Protein 3QY3 (pdb70)

Organism: Pseudomonas aeruginosa (strain ATCC 15692 / DSM 22644 / CIP 104116 / JCM 14847 / LMG 12228 / 1C / PRS 101 / PAO1) (NCBI:txid208964)

Solvent-accessible surface area: 7423 Å² total

Sequence (129 aa):
QLLHTAHIPVRWGDDSYGHVNNTTLYFQYLEEARVAWFETLGIDLEGAAEGPVVLQSLHTYLKPVVHPATVVVELYAGRLGTSSSLVLEHRRLHHTLEDPQGTYGEGHCCKKLVVWVRHAENRSTPVPDDSIRAAIA

Nearest PDB structures (foldseek):
  3qy3-assembly1_A  TM=1.008E+00  e=3.920E-24  Pseudomonas aeruginosa
  5byu-assembly1_A  TM=9.362E-01  e=1.926E-12  Legionella pneumophila subsp. pneumophila str. Philadelphia 1
  2fuj-assembly1_A  TM=8.640E-01  e=1.192E-09  Xanthomonas campestris pv. campestris
  5vpj-assembly1_B  TM=8.704E-01  e=6.610E-07  Actinomadura verrucosospora
  2w3x-assembly1_B  TM=8.850E-01  e=8.742E-06  Micromonospora echinospora

CATH classification: 3.10.129.10

Secondary structure (DSSP, 8-state):
-EEEEEEE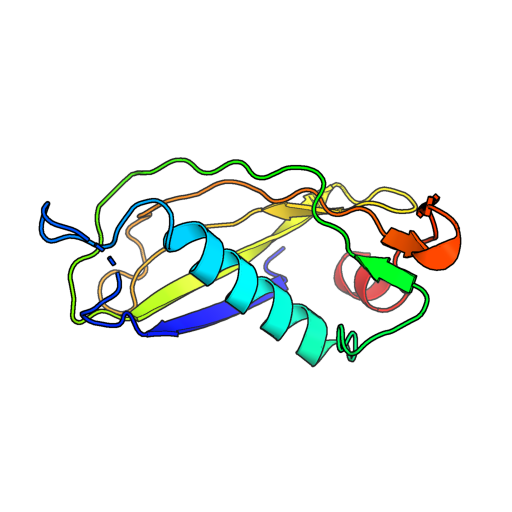EPPTT--TTSS--TTHHHHHHHHHHHHHHHHTT---SS-SEEEEEEEEEEEE-S---SS-EEEEEEEEEEE-SSEEEEEEEEEETTBTTS--EEEEEEEEEEETTTTEE-PPPHHHHHHH-

Structure (mmCIF, N/CA/C/O backbone):
data_3QY3
#
_entry.id   3QY3
#
_cell.length_a   53.816
_cell.length_b   58.907
_cell.length_c   85.509
_cell.angle_alpha   90.000
_cell.angle_beta   90.000
_cell.angle_gamma   90.000
#
_symmetry.space_group_name_H-M   'I 2 2 2'
#
loop_
_entity.id
_entity.type
_entity.pdbx_description
1 polymer Thioesterase
2 non-polymer 'CHLORIDE ION'
3 water water
#
loop_
_atom_site.group_PDB
_atom_site.id
_atom_site.type_symbol
_atom_site.label_atom_id
_atom_site.label_alt_id
_atom_site.label_comp_id
_atom_site.label_asym_id
_atom_site.label_entity_id
_atom_site.label_seq_id
_atom_site.pdbx_PDB_ins_code
_atom_site.Cartn_x
_atom_site.Cartn_y
_atom_site.Cartn_z
_atom_site.occupancy
_atom_site.B_iso_or_equiv
_atom_site.auth_seq_id
_atom_site.auth_comp_id
_atom_site.auth_asym_id
_atom_site.auth_atom_id
_atom_site.pdbx_PDB_model_num
ATOM 1 N N . GLN A 1 27 ? 25.177 5.436 18.991 1.00 36.45 5 GLN A N 1
ATOM 2 C CA . GLN A 1 27 ? 24.169 6.055 19.884 1.00 35.82 5 GLN A CA 1
ATOM 3 C C . GLN A 1 27 ? 22.743 5.769 19.424 1.00 32.73 5 GLN A C 1
ATOM 4 O O . GLN A 1 27 ? 22.375 6.161 18.326 1.00 32.37 5 GLN A O 1
ATOM 10 N N . LEU A 1 28 ? 21.925 5.168 20.288 1.00 32.00 6 LEU A N 1
ATOM 11 C CA . LEU A 1 28 ? 20.475 4.979 19.975 1.00 30.25 6 LEU A CA 1
ATOM 12 C C . LEU A 1 28 ? 19.706 6.281 20.035 1.00 29.15 6 LEU A C 1
ATOM 13 O O . LEU A 1 28 ? 19.636 6.915 21.091 1.00 30.78 6 LEU A O 1
ATOM 18 N N . LEU A 1 29 ? 19.112 6.685 18.911 1.00 26.69 7 LEU A N 1
ATOM 19 C CA . LEU A 1 29 ? 18.311 7.883 18.830 1.00 26.52 7 LEU A CA 1
ATOM 20 C C . LEU A 1 29 ? 16.818 7.660 19.135 1.00 26.29 7 LEU A C 1
ATOM 21 O O . LEU A 1 29 ? 16.127 8.500 19.728 1.00 25.22 7 LEU A O 1
ATOM 26 N N . HIS A 1 30 ? 16.272 6.536 18.671 1.00 24.43 8 HIS A N 1
ATOM 27 C CA . HIS A 1 30 ? 14.852 6.313 18.742 1.00 24.51 8 HIS A CA 1
ATOM 28 C C . HIS A 1 30 ? 14.534 4.829 18.593 1.00 24.11 8 HIS A C 1
ATOM 29 O O . HIS A 1 30 ? 15.229 4.134 17.868 1.00 23.46 8 HIS A O 1
ATOM 36 N N . THR A 1 31 ? 13.528 4.403 19.356 1.00 24.52 9 THR A N 1
ATOM 37 C CA . THR A 1 31 ? 12.947 3.075 19.231 1.00 25.05 9 THR A CA 1
ATOM 38 C C . THR A 1 31 ? 11.486 3.225 18.950 1.00 24.56 9 THR A C 1
ATOM 39 O O . THR A 1 31 ? 10.721 3.826 19.748 1.00 24.36 9 THR A O 1
ATOM 43 N N . ALA A 1 32 ? 11.048 2.684 17.801 1.00 22.32 10 ALA A N 1
ATOM 44 C CA . ALA A 1 32 ? 9.614 2.738 17.435 1.00 21.80 10 ALA A CA 1
ATOM 45 C C . ALA A 1 32 ? 9.039 1.336 17.432 1.00 22.53 10 ALA A C 1
ATOM 46 O O . ALA A 1 32 ? 9.739 0.377 17.069 1.00 22.53 10 ALA A O 1
ATOM 48 N N . HIS A 1 33 ? 7.784 1.212 17.812 1.00 23.05 11 HIS A N 1
ATOM 49 C CA . HIS A 1 33 ? 7.065 -0.066 17.772 1.00 23.04 11 HIS A CA 1
ATOM 50 C C . HIS A 1 33 ? 5.974 0.046 16.716 1.00 23.63 11 HIS A C 1
ATOM 51 O O . HIS A 1 33 ? 5.119 0.918 16.824 1.00 24.26 11 HIS A O 1
ATOM 58 N N . ILE A 1 34 ? 6.025 -0.825 15.708 1.00 21.13 12 ILE A N 1
ATOM 59 C CA . ILE A 1 34 ? 5.185 -0.666 14.521 1.00 20.19 12 ILE A CA 1
ATOM 60 C C . ILE A 1 34 ? 4.401 -1.976 14.365 1.00 20.07 12 ILE A C 1
ATOM 61 O O . ILE A 1 34 ? 4.965 -2.994 13.890 1.00 19.41 12 ILE A O 1
ATOM 66 N N . PRO A 1 35 ? 3.108 -1.959 14.719 1.00 19.26 13 PRO A N 1
ATOM 67 C CA . PRO A 1 35 ? 2.334 -3.185 14.502 1.00 20.06 13 PRO A CA 1
ATOM 68 C C . PRO A 1 35 ? 2.250 -3.534 13.034 1.00 18.93 13 PRO A C 1
ATOM 69 O O . PRO A 1 35 ? 1.951 -2.655 12.191 1.00 18.42 13 PRO A O 1
ATOM 73 N N . VAL A 1 36 ? 2.377 -4.819 12.756 1.00 17.40 14 VAL A N 1
ATOM 74 C CA . VAL A 1 36 ? 2.186 -5.378 11.420 1.00 18.00 14 VAL A CA 1
ATOM 75 C C . VAL A 1 36 ? 0.723 -5.578 11.141 1.00 18.60 14 VAL A C 1
ATOM 76 O O . VAL A 1 36 ? -0.012 -6.053 12.003 1.00 21.23 14 VAL A O 1
ATOM 80 N N . ARG A 1 37 ? 0.300 -5.224 9.942 1.00 17.35 15 ARG A N 1
ATOM 81 C CA . ARG A 1 37 ? -1.065 -5.392 9.497 1.00 17.25 15 ARG A CA 1
ATOM 82 C C . ARG A 1 37 ? -1.117 -6.597 8.612 1.00 16.86 15 ARG A C 1
ATOM 83 O O . ARG A 1 37 ? -0.136 -6.912 7.933 1.00 15.63 15 ARG A O 1
ATOM 91 N N . TRP A 1 38 ? -2.244 -7.305 8.640 1.00 15.46 16 TRP A N 1
ATOM 92 C CA . TRP A 1 38 ? -2.386 -8.552 7.880 1.00 15.78 16 TRP A CA 1
ATOM 93 C C . TRP A 1 38 ? -2.149 -8.249 6.411 1.00 17.38 16 TRP A C 1
ATOM 94 O O . TRP A 1 38 ? -1.511 -9.009 5.685 1.00 17.43 16 TRP A O 1
ATOM 105 N N . GLY A 1 39 ? -2.660 -7.104 5.958 1.00 16.46 17 GLY A N 1
ATOM 106 C CA . GLY A 1 39 ? -2.528 -6.681 4.526 1.00 15.70 17 GLY A CA 1
ATOM 107 C C . GLY A 1 39 ? -1.115 -6.284 4.155 1.00 17.46 17 GLY A C 1
ATOM 108 O O . GLY A 1 39 ? -0.886 -5.985 2.981 1.00 17.52 17 GLY A O 1
ATOM 109 N N . ASP A 1 40 ? -0.205 -6.197 5.116 1.00 15.94 18 ASP A N 1
ATOM 110 C CA . ASP A 1 40 ? 1.206 -5.976 4.817 1.00 16.53 18 ASP A CA 1
ATOM 111 C C . ASP A 1 40 ? 1.883 -7.229 4.132 1.00 16.30 18 ASP A C 1
ATOM 112 O O . ASP A 1 40 ? 2.980 -7.087 3.514 1.00 17.87 18 ASP A O 1
ATOM 125 N N . ASP A 1 42 ? 2.358 -10.505 1.570 1.00 17.87 20 ASP A N 1
ATOM 126 C CA . ASP A 1 42 ? 2.145 -10.786 0.140 1.00 17.08 20 ASP A CA 1
ATOM 127 C C . ASP A 1 42 ? 1.819 -12.2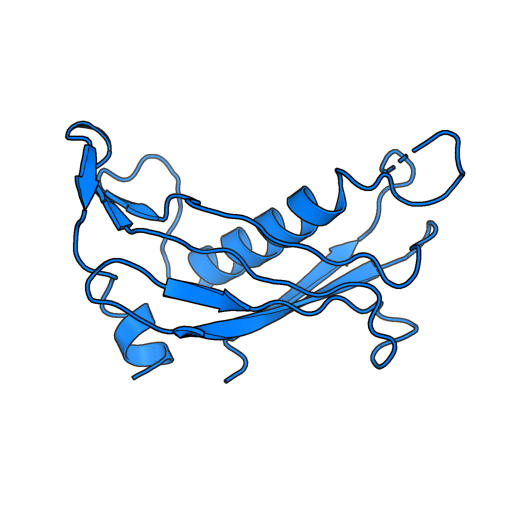55 0.000 1.00 18.54 20 ASP A C 1
ATOM 128 O O . ASP A 1 42 ? 1.639 -12.996 1.003 1.00 18.34 20 ASP A O 1
ATOM 133 N N . SER A 1 43 ? 1.793 -12.724 -1.245 1.00 19.02 21 SER A N 1
ATOM 134 C CA . SER A 1 43 ? 1.388 -14.073 -1.509 1.00 21.83 21 SER A CA 1
ATOM 135 C C . SER A 1 43 ? 2.370 -15.123 -0.923 1.00 23.34 21 SER A C 1
ATOM 136 O O . SER A 1 43 ? 2.020 -16.318 -0.898 1.00 23.47 21 SER A O 1
ATOM 139 N N . TYR A 1 44 ? 3.579 -14.730 -0.485 1.00 23.65 22 TYR A N 1
ATOM 140 C CA . TYR A 1 44 ? 4.502 -15.621 0.226 1.00 26.03 22 TYR A CA 1
ATOM 141 C C . TYR A 1 44 ? 4.051 -15.867 1.648 1.00 25.32 22 TYR A C 1
ATOM 142 O O . TYR A 1 44 ? 4.587 -16.747 2.300 1.00 26.79 22 TYR A O 1
ATOM 151 N N . GLY A 1 45 ? 3.106 -15.090 2.158 1.00 21.85 23 GLY A N 1
ATOM 152 C CA . GLY A 1 45 ? 2.666 -15.258 3.500 1.00 22.49 23 GLY A CA 1
ATOM 153 C C . GLY A 1 45 ? 3.627 -14.748 4.552 1.00 21.28 23 GLY A C 1
ATOM 154 O O . GLY A 1 45 ? 3.615 -15.212 5.720 1.00 19.54 23 GLY A O 1
ATOM 155 N N . HIS A 1 46 ? 4.445 -13.774 4.181 1.00 20.33 24 HIS A N 1
ATOM 156 C CA . HIS A 1 46 ? 5.216 -13.028 5.158 1.00 20.35 24 HIS A CA 1
ATOM 157 C C . HIS A 1 46 ? 5.060 -11.558 4.768 1.00 19.41 24 HIS A C 1
ATOM 158 O O . HIS A 1 46 ? 4.561 -11.246 3.670 1.00 19.45 24 HIS A O 1
ATOM 165 N N . VAL A 1 47 ? 5.532 -10.655 5.606 1.00 18.35 25 VAL A N 1
ATOM 166 C CA . VAL A 1 47 ? 5.426 -9.237 5.282 1.00 17.35 25 VAL A CA 1
ATOM 167 C C . VAL A 1 47 ? 6.150 -8.966 3.948 1.00 16.26 25 VAL A C 1
ATOM 168 O O . VAL A 1 47 ? 7.282 -9.453 3.724 1.00 16.91 25 VAL A O 1
ATOM 172 N N . ASN A 1 48 ? 5.513 -8.243 3.049 1.00 16.83 26 ASN A N 1
ATOM 173 C CA . ASN A 1 48 ? 6.117 -7.936 1.741 1.00 17.64 26 ASN A CA 1
ATOM 174 C C . ASN A 1 48 ? 7.391 -7.089 1.924 1.00 17.51 26 ASN A C 1
ATOM 175 O O . ASN A 1 48 ? 7.385 -6.126 2.735 1.00 17.73 26 ASN A O 1
ATOM 180 N N . ASN A 1 49 ? 8.438 -7.355 1.123 1.00 17.43 27 ASN A N 1
ATOM 181 C CA . ASN A 1 49 ? 9.721 -6.681 1.336 1.00 19.02 27 ASN A CA 1
ATOM 182 C C . ASN A 1 49 ? 9.648 -5.199 1.258 1.00 19.36 27 ASN A C 1
ATOM 183 O O . ASN A 1 49 ? 10.380 -4.502 1.988 1.00 20.97 27 ASN A O 1
ATOM 188 N N . THR A 1 50 ? 8.770 -4.656 0.427 1.00 17.82 28 THR A N 1
ATOM 189 C CA A THR A 1 50 ? 8.533 -3.189 0.332 0.60 18.57 28 THR A CA 1
ATOM 190 C CA B THR A 1 50 ? 8.681 -3.18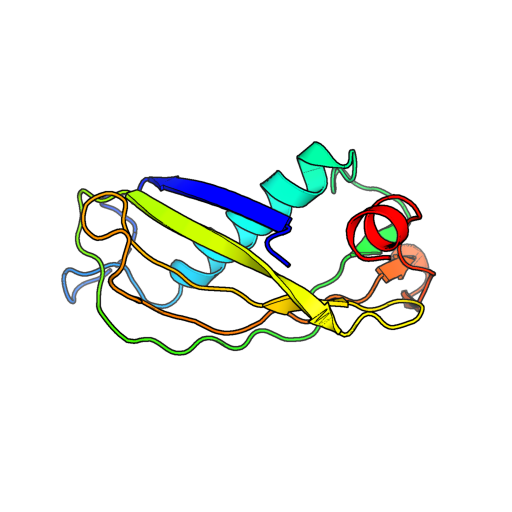7 0.380 0.40 17.59 28 THR A CA 1
ATOM 191 C C . THR A 1 50 ? 8.118 -2.546 1.660 1.00 19.19 28 THR A C 1
ATOM 192 O O . THR A 1 50 ? 8.486 -1.405 1.976 1.00 18.98 28 THR A O 1
ATOM 199 N N . LEU A 1 51 ? 7.268 -3.263 2.413 1.00 18.64 29 LEU A N 1
ATOM 200 C CA . LEU A 1 51 ? 6.674 -2.737 3.634 1.00 18.21 29 LEU A CA 1
ATOM 201 C C . LEU A 1 51 ? 7.731 -2.397 4.725 1.00 17.86 29 LEU A C 1
ATOM 202 O O . LEU A 1 51 ? 7.490 -1.532 5.543 1.00 16.23 29 LEU A O 1
ATOM 207 N N . TYR A 1 52 ? 8.892 -3.044 4.710 1.00 16.56 30 TYR A N 1
ATOM 208 C CA . TYR A 1 52 ? 9.923 -2.724 5.695 1.00 17.52 30 TYR A CA 1
ATOM 209 C C . TYR A 1 52 ? 10.360 -1.288 5.583 1.00 17.35 30 TYR A C 1
ATOM 210 O O . TYR A 1 52 ? 10.621 -0.617 6.582 1.00 18.99 30 TYR A O 1
ATOM 219 N N . PHE A 1 53 ? 10.309 -0.766 4.361 1.00 16.40 31 PHE A N 1
ATOM 220 C CA . PHE A 1 53 ? 10.627 0.656 4.162 1.00 16.63 31 PHE A CA 1
ATOM 221 C C . PHE A 1 53 ? 9.597 1.621 4.698 1.00 17.86 31 PHE A C 1
ATOM 222 O O . PHE A 1 53 ? 9.962 2.723 5.135 1.00 16.23 31 PHE A O 1
ATOM 230 N N . GLN A 1 54 ? 8.344 1.150 4.748 1.00 17.38 32 GLN A N 1
ATOM 231 C CA . GLN A 1 54 ? 7.293 1.924 5.397 1.00 17.21 32 GLN A CA 1
ATOM 232 C C . GLN A 1 54 ? 7.500 1.915 6.895 1.00 15.84 32 GLN A C 1
ATOM 233 O O . GLN A 1 54 ? 7.238 2.937 7.566 1.00 16.27 32 GLN A O 1
ATOM 239 N N . TYR A 1 55 ? 7.863 0.751 7.437 1.00 16.04 33 TYR A N 1
ATOM 240 C CA . TYR A 1 55 ? 8.186 0.677 8.861 1.00 16.13 33 TYR A CA 1
ATOM 241 C C . TYR A 1 55 ? 9.310 1.616 9.254 1.00 16.71 33 TYR A C 1
ATOM 242 O O . TYR A 1 55 ? 9.188 2.386 10.251 1.00 16.77 33 TYR A O 1
ATOM 251 N N . LEU A 1 56 ? 10.351 1.644 8.421 1.00 16.79 34 LEU A N 1
ATOM 252 C CA . LEU A 1 56 ? 11.514 2.538 8.645 1.00 17.65 34 LEU A CA 1
ATOM 253 C C . LEU A 1 56 ? 11.098 4.004 8.522 1.00 17.02 34 LEU A C 1
ATOM 254 O O . LEU A 1 56 ? 11.443 4.842 9.357 1.00 17.67 34 LEU A O 1
ATOM 259 N N . GLU A 1 57 ? 10.259 4.308 7.507 1.00 15.68 35 GLU A N 1
ATOM 260 C CA . GLU A 1 57 ? 9.688 5.638 7.397 1.00 16.55 35 GLU A CA 1
ATOM 261 C C . GLU A 1 57 ? 8.896 6.060 8.608 1.00 17.06 35 GLU A C 1
ATOM 262 O O . GLU A 1 57 ? 9.099 7.170 9.113 1.00 17.55 35 GLU A O 1
ATOM 268 N N . GLU A 1 58 ? 8.028 5.177 9.101 1.00 17.83 36 GLU A N 1
ATOM 269 C CA . GLU A 1 58 ? 7.244 5.478 10.307 1.00 19.07 36 GLU A CA 1
ATOM 270 C C . GLU A 1 58 ? 8.143 5.783 11.519 1.00 18.30 36 GLU A C 1
ATOM 271 O O . GLU A 1 58 ? 7.885 6.733 12.272 1.00 18.41 36 GLU A O 1
ATOM 277 N N . ALA A 1 59 ? 9.203 5.013 11.659 1.00 18.52 37 ALA A N 1
ATOM 278 C CA . ALA A 1 59 ? 10.119 5.193 12.790 1.00 19.58 37 ALA A CA 1
ATOM 279 C C . ALA A 1 59 ? 10.790 6.552 12.671 1.00 19.85 37 ALA A C 1
ATOM 280 O O . ALA A 1 59 ? 10.891 7.300 13.682 1.00 20.01 37 ALA A O 1
ATOM 282 N N . ARG A 1 60 ? 11.282 6.910 11.466 1.00 20.33 38 ARG A N 1
ATOM 283 C CA . ARG A 1 60 ? 11.899 8.252 11.299 1.00 21.64 38 ARG A CA 1
ATOM 284 C C . ARG A 1 60 ? 10.925 9.371 11.520 1.00 21.55 38 ARG A C 1
ATOM 285 O O . ARG A 1 60 ? 11.236 10.399 12.180 1.00 20.21 38 ARG A O 1
ATOM 293 N N . VAL A 1 61 ? 9.697 9.229 10.994 1.00 20.97 39 VAL A N 1
ATOM 294 C CA . VAL A 1 61 ? 8.669 10.246 11.239 1.00 21.01 39 VAL A CA 1
ATOM 295 C C . VAL A 1 61 ? 8.403 10.441 12.726 1.00 20.49 39 VAL A C 1
ATOM 296 O O . VAL A 1 61 ? 8.376 11.571 13.199 1.00 23.37 39 VAL A O 1
ATOM 300 N N . ALA A 1 62 ? 8.331 9.353 13.479 1.00 22.25 40 ALA A N 1
ATOM 301 C CA . ALA A 1 62 ? 8.151 9.445 14.943 1.00 24.01 40 ALA A CA 1
ATOM 302 C C . ALA A 1 62 ? 9.312 10.123 15.637 1.00 25.08 40 ALA A C 1
ATOM 303 O O . ALA A 1 62 ? 9.103 11.012 16.494 1.00 26.11 40 ALA A O 1
ATOM 305 N N . TRP A 1 63 ? 10.554 9.775 15.259 1.00 24.21 41 TRP A N 1
ATOM 306 C CA . TRP A 1 63 ? 11.759 10.472 15.755 1.00 23.27 41 TRP A CA 1
ATOM 307 C C . TRP A 1 63 ? 11.704 11.972 15.424 1.00 25.23 41 TRP A C 1
ATOM 308 O O . TRP A 1 63 ? 11.901 12.832 16.324 1.00 23.91 41 TRP A O 1
ATOM 319 N N . PHE A 1 64 ? 11.442 12.292 14.158 1.00 23.28 42 PHE A N 1
ATOM 320 C CA . PHE A 1 64 ? 11.285 13.672 13.770 1.00 24.92 42 PHE A CA 1
ATOM 321 C C . PHE A 1 64 ? 10.215 14.386 14.621 1.00 28.20 42 PHE A C 1
ATOM 322 O O . PHE A 1 64 ? 10.425 15.566 15.029 1.00 30.47 42 PHE A O 1
ATOM 330 N N . GLU A 1 65 ? 9.103 13.703 14.889 1.00 30.63 43 GLU A N 1
ATOM 331 C CA . GLU A 1 65 ? 8.023 14.316 15.687 1.00 33.84 43 GLU A CA 1
ATOM 332 C C . GLU A 1 65 ? 8.529 14.656 17.082 1.00 34.35 43 GLU A C 1
ATOM 333 O O . GLU A 1 65 ? 8.220 15.759 17.603 1.00 35.78 43 GLU A O 1
ATOM 339 N N . THR A 1 66 ? 9.352 13.780 17.683 1.00 34.36 44 THR A N 1
ATOM 340 C CA . THR A 1 66 ? 9.813 14.049 19.039 1.00 36.20 44 THR A CA 1
ATOM 341 C C . THR A 1 66 ? 10.645 15.313 19.081 1.00 37.79 44 THR A C 1
ATOM 342 O O . THR A 1 66 ? 10.736 15.956 20.134 1.00 39.10 44 THR A O 1
ATOM 346 N N . LEU A 1 67 ? 11.252 15.645 17.944 1.00 37.35 45 LEU A N 1
ATOM 347 C CA . LEU A 1 67 ? 12.070 16.830 17.752 1.00 39.21 45 LEU A CA 1
ATOM 348 C C . LEU A 1 67 ? 11.361 18.030 17.144 1.00 40.68 45 LEU A C 1
ATOM 349 O O . LEU A 1 67 ? 12.027 19.034 16.829 1.00 41.99 45 LEU A O 1
ATOM 354 N N . GLY A 1 68 ? 10.038 17.949 17.010 1.00 41.76 46 GLY A N 1
ATOM 355 C CA . GLY A 1 68 ? 9.254 19.045 16.431 1.00 43.45 46 GLY A CA 1
ATOM 356 C C . GLY A 1 68 ? 9.551 19.340 14.974 1.00 44.22 46 GLY A C 1
ATOM 357 O O . GLY A 1 68 ? 9.286 20.457 14.513 1.00 44.60 46 GLY A O 1
ATOM 358 N N . ILE A 1 69 ? 10.123 18.356 14.263 1.00 42.89 47 ILE A N 1
ATOM 359 C CA . ILE A 1 69 ? 10.230 18.348 12.795 1.00 44.40 47 ILE A CA 1
ATOM 360 C C . ILE A 1 69 ? 8.932 17.682 12.296 1.00 45.12 47 ILE A C 1
ATOM 361 O O . ILE A 1 69 ? 8.745 16.476 12.458 1.00 44.58 47 ILE A O 1
ATOM 366 N N . ASP A 1 70 ? 7.987 18.458 11.781 1.00 48.73 48 ASP A N 1
ATOM 367 C CA . ASP A 1 70 ? 6.646 17.877 11.611 1.00 50.80 48 ASP A CA 1
ATOM 368 C C . ASP A 1 70 ? 6.296 17.412 10.184 1.00 51.10 48 ASP A C 1
ATOM 369 O O . ASP A 1 70 ? 5.282 16.694 10.001 1.00 51.60 48 ASP A O 1
ATOM 374 N N . LEU A 1 71 ? 7.125 17.802 9.201 1.00 51.54 49 LEU A N 1
ATOM 375 C CA . LEU A 1 71 ? 7.039 17.297 7.816 1.00 50.79 49 LEU A CA 1
ATOM 376 C C . LEU A 1 71 ? 5.815 17.872 7.076 1.00 53.03 49 LEU A C 1
ATOM 377 O O . LEU A 1 71 ? 5.648 17.637 5.871 1.00 52.75 49 LEU A O 1
ATOM 382 N N . GLU A 1 72 ? 5.093 18.731 7.804 1.00 55.78 50 GLU A N 1
ATOM 383 C CA . GLU A 1 72 ? 3.755 19.235 7.509 1.00 57.94 50 GLU A CA 1
ATO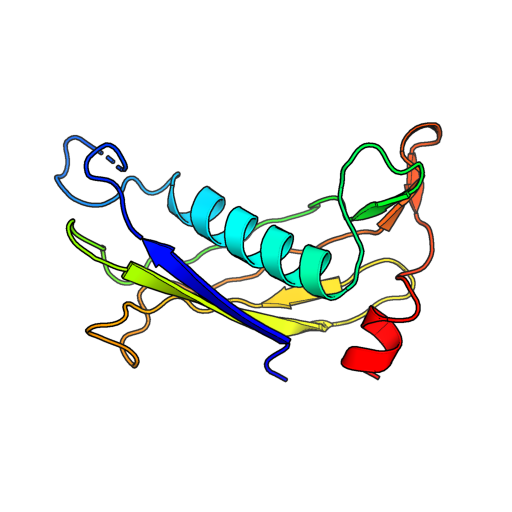M 384 C C . GLU A 1 72 ? 3.816 20.417 6.553 1.00 58.58 50 GLU A C 1
ATOM 385 O O . GLU A 1 72 ? 2.998 21.336 6.655 1.00 60.33 50 GLU A O 1
ATOM 391 N N . GLY A 1 73 ? 4.783 20.394 5.632 1.00 57.41 51 GLY A N 1
AT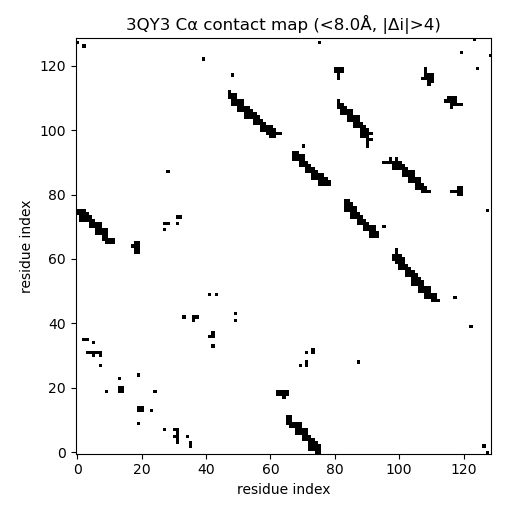OM 392 C CA . GLY A 1 73 ? 4.909 21.445 4.624 1.00 57.92 51 GLY A CA 1
ATOM 393 C C . GLY A 1 73 ? 5.883 22.542 4.997 1.00 58.23 51 GLY A C 1
ATOM 394 O O . GLY A 1 73 ? 5.738 23.686 4.545 1.00 59.41 51 GLY A O 1
ATOM 395 N N . ALA A 1 74 ? 6.880 22.201 5.812 1.00 56.52 52 ALA A N 1
ATOM 396 C CA . ALA A 1 74 ? 7.946 23.135 6.169 1.00 56.58 52 ALA A CA 1
ATOM 397 C C . ALA A 1 74 ? 8.781 23.504 4.945 1.00 55.25 52 ALA A C 1
ATOM 398 O O . ALA A 1 74 ? 8.943 22.714 4.022 1.00 54.85 52 ALA A O 1
ATOM 400 N N . ALA A 1 75 ? 9.308 24.722 4.953 1.00 54.74 53 ALA A N 1
ATOM 401 C CA . ALA A 1 75 ? 10.120 25.228 3.847 1.00 53.52 53 ALA A CA 1
ATOM 402 C C . ALA A 1 75 ? 11.429 24.476 3.718 1.00 50.61 53 ALA A C 1
ATOM 403 O O . ALA A 1 75 ? 11.998 24.417 2.641 1.00 48.69 53 ALA A O 1
ATOM 405 N N . GLU A 1 76 ? 11.916 23.950 4.843 1.00 49.03 54 GLU A N 1
ATOM 406 C CA . GLU A 1 76 ? 13.141 23.156 4.869 1.00 47.23 54 GLU A CA 1
ATOM 407 C C . GLU A 1 76 ? 12.903 21.883 5.671 1.00 44.05 54 GLU A C 1
ATOM 408 O O . GLU A 1 76 ? 12.235 21.902 6.720 1.00 44.09 54 GLU A O 1
ATOM 414 N N . GLY A 1 77 ? 13.498 20.786 5.224 1.00 40.19 55 GLY A N 1
ATOM 415 C CA . GLY A 1 77 ? 13.498 19.574 6.046 1.00 37.41 55 GLY A CA 1
ATOM 416 C C . GLY A 1 77 ? 14.245 18.417 5.405 1.00 35.05 55 GLY A C 1
ATOM 417 O O . GLY A 1 77 ? 14.860 18.572 4.339 1.00 33.87 55 GLY A O 1
ATOM 418 N N . PRO A 1 78 ? 14.192 17.251 6.061 1.00 32.58 56 PRO A N 1
ATOM 419 C CA . PRO A 1 78 ? 15.006 16.115 5.637 1.00 30.92 56 PRO A CA 1
ATOM 420 C C . PRO A 1 78 ? 14.419 15.443 4.402 1.00 30.02 56 PRO A C 1
ATOM 421 O O . PRO A 1 78 ? 13.193 15.286 4.277 1.00 29.35 56 PRO A O 1
ATOM 425 N N . VAL A 1 79 ? 15.306 15.073 3.486 1.00 29.24 57 VAL A N 1
ATOM 426 C CA . VAL A 1 79 ? 14.945 14.329 2.303 1.00 28.40 57 VAL A CA 1
ATOM 427 C C . VAL A 1 79 ? 15.791 13.054 2.275 1.00 27.00 57 VAL A C 1
ATOM 428 O O . VAL A 1 79 ? 16.988 13.104 2.562 1.00 27.93 57 VAL A O 1
ATOM 432 N N . VAL A 1 80 ? 15.149 11.922 1.996 1.00 24.06 58 VAL A N 1
ATOM 433 C CA . VAL A 1 80 ? 15.868 10.680 1.835 1.00 22.71 58 VAL A CA 1
ATOM 434 C C . VAL A 1 80 ? 16.694 10.662 0.505 1.00 22.27 58 VAL A C 1
ATOM 435 O O . VAL A 1 80 ? 16.150 10.758 -0.587 1.00 23.01 58 VAL A O 1
ATOM 439 N N . LEU A 1 81 ? 18.010 10.497 0.634 1.00 20.68 59 LEU A N 1
ATOM 440 C CA . LEU A 1 81 ? 18.885 10.383 -0.517 1.00 21.30 59 LEU A CA 1
ATOM 441 C C . LEU A 1 81 ? 19.095 8.915 -0.881 1.00 20.86 59 LEU A C 1
ATOM 442 O O . LEU A 1 81 ? 19.248 8.581 -2.049 1.00 18.80 59 LEU A O 1
ATOM 447 N N . GLN A 1 82 ? 19.222 8.075 0.134 1.00 22.43 60 GLN A N 1
ATOM 448 C CA . GLN A 1 82 ? 19.546 6.689 -0.094 1.00 22.39 60 GLN A CA 1
ATOM 449 C C . GLN A 1 82 ? 18.997 5.776 1.005 1.00 22.95 60 GLN A C 1
ATOM 450 O O . GLN A 1 82 ? 19.024 6.120 2.203 1.00 22.01 60 GLN A O 1
ATOM 456 N N . SER A 1 83 ? 18.537 4.599 0.590 1.00 22.67 61 SER A N 1
ATOM 457 C CA . SER A 1 83 ? 18.091 3.582 1.519 1.00 24.01 61 SER A CA 1
ATOM 458 C C . SER A 1 83 ? 18.783 2.305 1.236 1.00 24.31 61 SER A C 1
ATOM 459 O O . SER A 1 83 ? 18.804 1.898 0.079 1.00 24.02 61 SER A O 1
ATOM 462 N N . LEU A 1 84 ? 19.294 1.662 2.284 1.00 22.42 62 LEU A N 1
ATOM 463 C CA . LEU A 1 84 ? 19.890 0.357 2.178 1.00 22.59 62 LEU A CA 1
ATOM 464 C C . LEU A 1 84 ? 19.262 -0.515 3.230 1.00 21.64 62 LEU A C 1
ATOM 465 O O . LEU A 1 84 ? 19.139 -0.130 4.384 1.00 20.06 62 LEU A O 1
ATOM 470 N N . HIS A 1 85 ? 18.821 -1.714 2.829 1.00 20.74 63 HIS A N 1
ATOM 471 C CA . HIS A 1 85 ? 18.286 -2.626 3.767 1.00 19.43 63 HIS A CA 1
ATOM 472 C C . HIS A 1 85 ? 18.673 -4.044 3.426 1.00 19.42 63 HIS A C 1
ATOM 473 O O . HIS A 1 85 ? 18.474 -4.471 2.284 1.00 19.66 63 HIS A O 1
ATOM 480 N N . THR A 1 86 ? 19.167 -4.756 4.428 1.00 19.01 64 THR A N 1
ATOM 481 C CA . THR A 1 86 ? 19.469 -6.160 4.347 1.00 19.46 64 THR A CA 1
ATOM 482 C C . THR A 1 86 ? 18.416 -6.975 5.099 1.00 19.46 64 THR A C 1
ATOM 483 O O . THR A 1 86 ? 18.157 -6.704 6.277 1.00 20.73 64 THR A O 1
ATOM 487 N N . TYR A 1 87 ? 17.807 -7.935 4.386 1.00 19.53 65 TYR A N 1
ATOM 488 C CA . TYR A 1 87 ? 16.724 -8.780 4.842 1.00 19.85 65 TYR A CA 1
ATOM 489 C C . TYR A 1 87 ? 17.323 -10.062 5.419 1.00 21.60 65 TYR A C 1
ATOM 490 O O . TYR A 1 87 ? 17.941 -10.882 4.724 1.00 24.28 65 TYR A O 1
ATOM 499 N N . LEU A 1 88 ? 17.083 -10.274 6.705 1.00 21.97 66 LEU A N 1
ATOM 500 C CA . LEU A 1 88 ? 17.682 -11.411 7.366 1.00 23.72 66 LEU A CA 1
ATOM 501 C C . LEU A 1 88 ? 16.699 -12.471 7.832 1.00 24.63 66 LEU A C 1
ATOM 502 O O . LEU A 1 88 ? 16.998 -13.677 7.776 1.00 24.02 66 LEU A O 1
ATOM 507 N N . LYS A 1 89 ? 15.554 -12.059 8.299 1.00 23.23 67 LYS A N 1
ATOM 508 C CA . LYS A 1 89 ? 14.540 -13.022 8.775 1.00 25.26 67 LYS A CA 1
ATOM 509 C C . LYS A 1 89 ? 13.169 -12.420 8.432 1.00 23.29 67 LYS A C 1
ATOM 510 O O . LYS A 1 89 ? 12.969 -11.202 8.581 1.00 22.97 67 LYS A O 1
ATOM 516 N N . PRO A 1 90 ? 12.246 -13.261 7.993 1.00 24.10 68 PRO A N 1
ATOM 517 C CA . PRO A 1 90 ? 10.896 -12.760 7.655 1.00 24.94 68 PRO A CA 1
ATOM 518 C C . PRO A 1 90 ? 10.078 -12.504 8.874 1.00 24.22 68 PRO A C 1
ATOM 519 O O . PRO A 1 90 ? 10.293 -13.132 9.918 1.00 24.93 68 PRO A O 1
ATOM 523 N N . VAL A 1 91 ? 9.105 -11.608 8.730 1.00 22.52 69 VAL A N 1
ATOM 524 C CA . VAL A 1 91 ? 8.132 -11.333 9.780 1.00 20.57 69 VAL A CA 1
ATOM 525 C C . VAL A 1 91 ? 6.801 -11.867 9.281 1.00 20.64 69 VAL A C 1
ATOM 526 O O . VAL A 1 91 ? 6.443 -11.702 8.113 1.00 20.38 69 VAL A O 1
ATOM 530 N N . VAL A 1 92 ? 6.063 -12.493 10.187 1.00 21.62 70 VAL A N 1
ATOM 531 C CA . VAL A 1 92 ? 4.763 -13.024 9.901 1.00 21.95 70 VAL A CA 1
ATOM 532 C C . VAL A 1 92 ? 3.720 -12.438 10.856 1.00 23.19 70 VAL A C 1
ATOM 533 O O . VAL A 1 92 ? 3.894 -12.462 12.059 1.00 22.79 70 VAL A O 1
ATOM 537 N N . HIS A 1 93 ? 2.603 -11.976 10.299 1.00 22.37 71 HIS A N 1
ATOM 538 C CA . HIS A 1 93 ? 1.474 -11.494 11.121 1.00 22.49 71 HIS A CA 1
ATOM 539 C C . HIS A 1 93 ? 0.899 -12.595 12.020 1.00 22.45 71 HIS A C 1
ATOM 540 O O . HIS A 1 93 ? 0.783 -13.757 11.605 1.00 23.39 71 HIS A O 1
ATOM 547 N N . PRO A 1 94 ? 0.467 -12.247 13.238 1.00 23.33 72 PRO A N 1
ATOM 548 C CA . PRO A 1 94 ? 0.543 -10.956 13.888 1.00 22.63 72 PRO A CA 1
ATOM 549 C C . PRO A 1 94 ? 1.971 -10.764 14.463 1.00 22.26 72 PRO A C 1
ATOM 550 O O . PRO A 1 94 ? 2.572 -11.712 14.967 1.00 22.21 72 PRO A O 1
ATOM 554 N N . ALA A 1 95 ? 2.435 -9.529 14.491 1.00 20.99 73 ALA A N 1
ATOM 555 C CA . ALA A 1 95 ? 3.728 -9.223 15.042 1.00 20.96 73 ALA A CA 1
ATOM 556 C C . ALA A 1 95 ? 3.811 -7.705 15.202 1.00 20.96 73 ALA A C 1
ATOM 557 O O . ALA A 1 95 ? 3.069 -6.958 14.562 1.00 20.68 73 ALA A O 1
ATOM 559 N N . THR A 1 96 ? 4.705 -7.279 16.080 1.00 20.77 74 THR A N 1
ATOM 560 C CA . THR A 1 96 ? 5.069 -5.867 16.217 1.00 21.74 74 THR A CA 1
ATOM 561 C C . THR A 1 96 ? 6.548 -5.716 15.894 1.00 20.92 74 THR A C 1
ATOM 562 O O . THR A 1 96 ? 7.418 -6.312 16.548 1.00 21.83 74 THR A O 1
ATOM 566 N N . VAL A 1 97 ? 6.842 -4.953 14.847 1.00 20.87 75 VAL A N 1
ATOM 567 C CA . VAL A 1 97 ? 8.216 -4.718 14.459 1.00 19.63 75 VAL A CA 1
ATOM 568 C C . VAL A 1 97 ? 8.786 -3.617 15.344 1.00 20.19 75 VAL A C 1
ATOM 569 O O . VAL A 1 97 ? 8.142 -2.631 15.589 1.00 21.75 75 VAL A O 1
ATOM 573 N N . VAL A 1 98 ? 10.017 -3.799 15.798 1.00 21.01 76 VAL A N 1
ATOM 574 C CA . VAL A 1 98 ? 10.713 -2.832 16.604 1.00 21.98 76 VAL A CA 1
ATOM 575 C C . VAL A 1 98 ? 11.806 -2.314 15.730 1.00 22.35 76 VAL A C 1
ATOM 576 O O . VAL A 1 98 ? 12.656 -3.063 15.213 1.00 22.56 76 VAL A O 1
ATOM 580 N N . VAL A 1 99 ? 11.766 -1.013 15.521 1.00 20.77 77 VAL A N 1
ATOM 581 C CA . VAL A 1 99 ? 12.752 -0.333 14.716 1.00 20.69 77 VAL A CA 1
ATOM 582 C C . VAL A 1 99 ? 13.647 0.505 15.641 1.00 19.84 77 VAL A C 1
ATOM 583 O O . VAL A 1 99 ? 13.185 1.434 16.337 1.00 21.24 77 VAL A O 1
ATOM 587 N N . GLU A 1 100 ? 14.918 0.174 15.698 1.00 20.87 78 GLU A N 1
ATOM 588 C CA . GLU A 1 100 ? 15.915 0.985 16.387 1.00 21.64 78 GLU A CA 1
ATOM 589 C C . GLU A 1 100 ? 16.687 1.837 15.390 1.00 21.70 78 GLU A C 1
ATOM 590 O O . GLU A 1 100 ? 17.231 1.299 14.404 1.00 21.92 78 GLU A O 1
ATOM 596 N N . LEU A 1 101 ? 16.687 3.152 15.641 1.00 22.11 79 LEU A N 1
ATOM 597 C CA . LEU A 1 101 ? 17.449 4.121 14.884 1.00 21.51 79 LEU A CA 1
ATOM 598 C C . LEU A 1 101 ? 18.674 4.607 15.674 1.00 23.31 79 LEU A C 1
ATOM 599 O O . LEU A 1 101 ? 18.5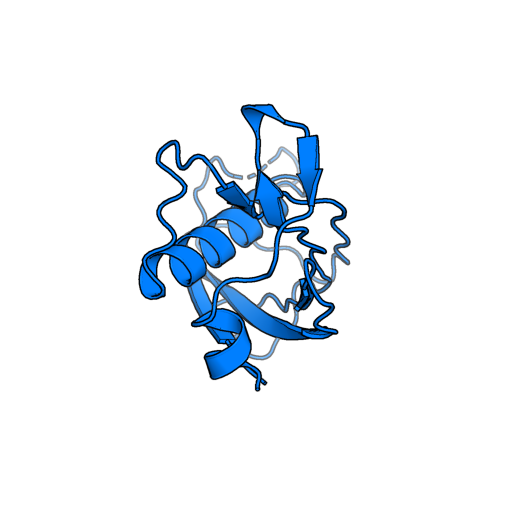65 5.087 16.818 1.00 23.71 79 LEU A O 1
ATOM 604 N N . TYR A 1 102 ? 19.820 4.507 15.008 1.00 23.23 80 TYR A N 1
ATOM 605 C CA . TYR A 1 102 ? 21.135 4.887 15.561 1.00 23.99 80 TYR A CA 1
ATOM 606 C C . TYR A 1 102 ? 21.755 6.017 14.761 1.00 24.34 80 TYR A C 1
ATOM 607 O O . TYR A 1 102 ? 21.622 6.094 13.558 1.00 23.68 80 TYR A O 1
ATOM 616 N N . ALA A 1 103 ? 22.530 6.856 15.441 1.00 26.32 81 ALA A N 1
ATOM 617 C CA . ALA A 1 103 ? 23.220 7.964 14.811 1.00 26.70 81 ALA A CA 1
ATOM 618 C C . ALA A 1 103 ? 24.386 7.378 14.068 1.00 27.79 81 ALA A C 1
ATOM 619 O O . ALA A 1 103 ? 25.310 6.827 14.716 1.00 29.51 81 ALA A O 1
ATOM 621 N N . GLY A 1 104 ? 24.379 7.555 12.751 1.00 26.22 82 GLY A N 1
ATOM 622 C CA . GLY A 1 104 ? 25.541 7.319 11.910 1.00 28.46 82 GLY A CA 1
ATOM 623 C C . GLY A 1 104 ? 26.235 8.663 11.699 1.00 29.61 82 GLY A C 1
ATOM 624 O O . GLY A 1 104 ? 26.123 9.576 12.510 1.00 27.96 82 GLY A O 1
ATOM 625 N N . AR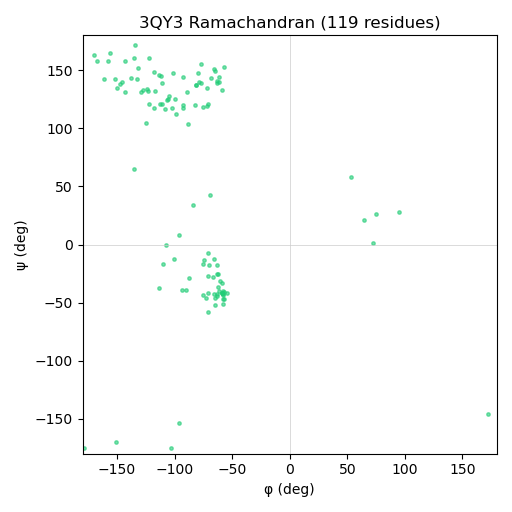G A 1 105 ? 26.937 8.774 10.597 1.00 30.86 83 ARG A N 1
ATOM 626 C CA . ARG A 1 105 ? 27.730 9.966 10.381 1.00 32.93 83 ARG A CA 1
ATOM 627 C C . ARG A 1 105 ? 26.936 11.258 10.065 1.00 32.85 83 ARG A C 1
ATOM 628 O O . ARG A 1 105 ? 25.994 11.274 9.255 1.00 29.54 83 ARG A O 1
ATOM 636 N N . LEU A 1 106 ? 27.344 12.333 10.745 1.00 32.76 84 LEU A N 1
ATOM 637 C CA . LEU A 1 106 ? 26.707 13.604 10.625 1.00 34.99 84 LEU A CA 1
ATOM 638 C C . LEU A 1 106 ? 27.596 14.543 9.816 1.00 37.29 84 LEU A C 1
ATOM 639 O O . LEU A 1 106 ? 28.774 14.767 10.150 1.00 38.23 84 LEU A O 1
ATOM 644 N N . GLY A 1 107 ? 27.036 15.088 8.753 1.00 37.76 85 GLY A N 1
ATOM 645 C CA . GLY A 1 107 ? 27.703 16.084 7.934 1.00 39.82 85 GLY A CA 1
ATOM 646 C C . GLY A 1 107 ? 27.115 17.437 8.286 1.00 41.22 85 GLY A C 1
ATOM 647 O O . GLY A 1 107 ? 26.258 17.550 9.183 1.00 42.29 85 GLY A O 1
ATOM 648 N N . THR A 1 108 ? 27.522 18.474 7.571 1.00 42.09 86 THR A N 1
ATOM 649 C CA . THR A 1 108 ? 26.929 19.780 7.806 1.00 42.45 86 THR A CA 1
ATOM 650 C C . THR A 1 108 ? 25.423 19.808 7.507 1.00 40.58 86 THR A C 1
ATOM 651 O O . THR A 1 108 ? 24.670 20.464 8.226 1.00 41.50 86 THR A O 1
ATOM 655 N N . SER A 1 109 ? 24.991 19.087 6.470 1.00 38.94 87 SER A N 1
ATOM 656 C CA A SER A 1 109 ? 23.571 19.061 6.072 0.70 37.81 87 SER A CA 1
ATOM 657 C CA B SER A 1 109 ? 23.593 19.067 6.038 0.30 37.30 87 SER A CA 1
ATOM 658 C C . SER A 1 109 ? 23.056 17.638 5.778 1.00 35.89 87 SER A C 1
ATOM 659 O O . SER A 1 109 ? 22.046 17.459 5.112 1.00 34.71 87 SER A O 1
ATOM 664 N N . SER A 1 110 ? 23.720 16.630 6.297 1.00 33.60 88 SER A N 1
ATOM 665 C CA . SER A 1 110 ? 23.302 15.243 6.049 1.00 32.59 88 SER A CA 1
ATOM 666 C C . SER A 1 110 ? 23.527 14.429 7.290 1.00 31.03 88 SER A C 1
ATOM 667 O O . SER A 1 110 ? 24.354 14.775 8.158 1.00 29.83 88 SER A O 1
ATOM 670 N N . LEU A 1 111 ? 22.797 13.324 7.377 1.00 27.08 89 LEU A N 1
ATOM 671 C CA . LEU A 1 111 ? 22.928 12.436 8.486 1.00 27.21 89 LEU A CA 1
ATOM 672 C C . LEU A 1 111 ? 22.616 11.060 7.977 1.00 25.26 89 LEU A C 1
ATOM 673 O O . LEU A 1 111 ? 21.578 10.887 7.310 1.00 24.17 89 LEU A O 1
ATOM 678 N N . VAL A 1 112 ? 23.444 10.107 8.364 1.00 25.58 90 VAL A N 1
ATOM 679 C CA . VAL A 1 112 ? 23.173 8.707 8.158 1.00 24.21 90 VAL A CA 1
ATOM 680 C C . VAL A 1 112 ? 22.486 8.168 9.397 1.00 24.06 90 VAL A C 1
ATOM 681 O O . VAL A 1 112 ? 22.999 8.308 10.536 1.00 25.49 90 VAL A O 1
ATOM 685 N N . LEU A 1 113 ? 21.271 7.662 9.208 1.00 23.12 91 LEU A N 1
ATOM 686 C CA . LEU A 1 113 ? 20.565 6.994 10.272 1.00 24.39 91 LEU A CA 1
ATOM 687 C C . LEU A 1 113 ? 20.662 5.514 10.045 1.00 25.46 91 LEU A C 1
ATOM 688 O O . LEU A 1 113 ? 20.152 4.996 9.031 1.00 27.07 91 LEU A O 1
ATOM 693 N N . GLU A 1 114 ? 21.287 4.829 10.979 1.00 25.08 92 GLU A N 1
ATOM 694 C CA . GLU A 1 114 ? 21.489 3.408 10.874 1.00 25.61 92 GLU A CA 1
ATOM 695 C C . GLU A 1 114 ? 20.323 2.748 11.566 1.00 24.91 92 GLU A C 1
ATOM 696 O O . GLU A 1 114 ? 19.834 3.257 12.593 1.00 26.24 92 GLU A O 1
ATOM 702 N N . HIS A 1 115 ? 19.864 1.607 11.050 1.00 22.44 93 HIS A N 1
ATOM 703 C CA . HIS A 1 115 ? 18.745 0.947 11.630 1.00 21.27 93 HIS A CA 1
ATOM 704 C C . HIS A 1 115 ? 18.962 -0.552 11.862 1.00 22.17 93 HIS A C 1
ATOM 705 O O . HIS A 1 115 ? 19.751 -1.212 11.145 1.00 21.07 93 HIS A O 1
ATOM 712 N N . ARG A 1 116 ? 18.257 -1.052 12.875 1.00 22.44 94 ARG A N 1
ATOM 713 C CA A ARG A 1 116 ? 18.143 -2.472 13.110 0.50 23.91 94 ARG A CA 1
ATOM 714 C CA B ARG A 1 116 ? 18.168 -2.481 13.161 0.50 23.87 94 ARG A CA 1
ATOM 715 C C . ARG A 1 116 ? 16.694 -2.769 13.442 1.00 23.74 94 ARG A C 1
ATOM 716 O O . ARG A 1 116 ? 16.022 -1.972 14.138 1.00 23.45 94 ARG A O 1
ATOM 731 N N . LEU A 1 117 ? 16.209 -3.883 12.908 1.00 22.52 95 LEU A N 1
ATOM 732 C CA . LEU A 1 117 ? 14.831 -4.288 13.042 1.00 24.55 95 LEU A CA 1
ATOM 733 C C . LEU A 1 117 ? 14.752 -5.624 13.803 1.00 26.38 95 LEU A C 1
ATOM 734 O O . LEU A 1 117 ? 15.525 -6.542 13.542 1.00 27.48 95 LEU A O 1
ATOM 739 N N . HIS A 1 118 ? 13.867 -5.681 14.807 1.00 25.84 96 HIS A N 1
ATOM 740 C CA A HIS A 1 118 ? 13.606 -6.866 15.615 0.60 26.08 96 HIS A CA 1
ATOM 741 C CA B HIS A 1 118 ? 13.546 -6.974 15.399 0.40 25.63 96 HIS A CA 1
ATOM 742 C C . HIS A 1 118 ? 12.037 -6.983 15.668 1.00 24.89 96 HIS A C 1
ATOM 743 O O . HIS A 1 118 ? 11.324 -6.196 15.074 1.00 22.88 96 HIS A O 1
ATOM 756 N N . THR A 1 119 ? 11.548 -7.913 16.456 1.00 25.31 97 THR A N 1
ATOM 757 C CA . THR A 1 119 ? 10.109 -7.970 16.798 1.00 25.28 97 THR A CA 1
ATOM 758 C C . THR A 1 119 ? 10.009 -7.889 18.318 1.00 26.82 97 THR A C 1
ATOM 759 O O . THR A 1 119 ? 10.957 -8.186 19.042 1.00 26.64 97 THR A O 1
ATOM 763 N N . LEU A 1 120 ? 8.840 -7.529 18.816 1.00 26.75 98 LEU A N 1
ATOM 764 C CA . LEU A 1 120 ? 8.628 -7.516 20.233 1.00 28.66 98 LEU A CA 1
ATOM 765 C C . LEU A 1 120 ? 8.863 -8.888 20.854 1.00 30.30 98 LEU A C 1
ATOM 766 O O . LEU A 1 120 ? 9.446 -8.949 21.932 1.00 29.28 98 LEU A O 1
ATOM 771 N N . GLU A 1 121 ? 8.406 -9.953 20.200 1.00 30.93 99 GLU A N 1
ATOM 772 C CA . GLU A 1 121 ? 8.581 -11.320 20.743 1.00 33.03 99 GLU A CA 1
ATOM 773 C C . GLU A 1 121 ? 10.013 -11.849 20.601 1.00 33.22 99 GLU A C 1
ATOM 774 O O . GLU A 1 121 ? 10.391 -12.831 21.232 1.00 32.47 99 GLU A O 1
ATOM 780 N N . ASP A 1 122 ? 10.800 -11.204 19.738 1.00 30.62 100 ASP A N 1
ATOM 781 C CA . ASP A 1 122 ? 12.119 -11.658 19.403 1.00 30.91 100 ASP A CA 1
ATOM 782 C C . ASP A 1 122 ? 13.036 -10.443 19.418 1.00 31.91 100 ASP A C 1
ATOM 783 O O . ASP A 1 122 ? 13.554 -10.032 18.382 1.00 29.65 100 ASP A O 1
ATOM 788 N N . PRO A 1 123 ? 13.215 -9.837 20.613 1.00 33.11 101 PRO A N 1
ATOM 789 C CA . PRO A 1 123 ? 13.840 -8.509 20.688 1.00 34.34 101 PRO A CA 1
ATOM 790 C C . PRO A 1 123 ? 15.323 -8.516 20.364 1.00 36.44 101 PRO A C 1
ATOM 791 O O . PRO A 1 123 ? 15.896 -7.469 20.053 1.00 36.67 101 PRO A O 1
ATOM 795 N N . GLN A 1 124 ? 15.935 -9.689 20.423 1.00 37.00 102 GLN A N 1
ATOM 796 C CA . GLN A 1 124 ? 17.330 -9.820 20.050 1.00 39.05 102 GLN A CA 1
ATOM 797 C C . GLN A 1 124 ? 17.577 -10.520 18.730 1.00 37.77 102 GLN A C 1
ATOM 798 O O . GLN A 1 124 ? 18.731 -10.712 18.374 1.00 38.69 102 GLN A O 1
ATOM 804 N N . GLY A 1 125 ? 16.543 -10.964 18.031 1.00 35.93 103 GLY A N 1
ATOM 805 C CA . GLY A 1 125 ? 16.779 -11.480 16.667 1.00 35.65 103 GLY A CA 1
ATOM 806 C C . GLY A 1 125 ? 16.912 -10.251 15.775 1.00 33.27 103 GLY A C 1
ATOM 807 O O . GLY A 1 125 ? 16.233 -9.277 16.008 1.00 34.45 103 GLY A O 1
ATOM 808 N N . THR A 1 126 ? 17.838 -10.244 14.821 1.00 32.61 104 THR A N 1
ATOM 809 C CA . THR A 1 126 ? 17.910 -9.150 13.846 1.00 30.68 104 THR A CA 1
ATOM 810 C C . THR A 1 126 ? 17.221 -9.614 12.561 1.00 28.43 104 THR A C 1
ATOM 811 O O . THR A 1 126 ? 17.709 -10.507 11.853 1.00 28.97 104 THR A O 1
ATOM 815 N N . TYR A 1 127 ? 16.103 -8.997 12.273 1.00 24.92 105 TYR A N 1
ATOM 816 C CA . TYR A 1 127 ? 15.293 -9.364 11.157 1.00 24.14 105 TYR A CA 1
ATOM 817 C C . TYR A 1 127 ? 15.757 -8.641 9.933 1.00 22.93 105 TYR A C 1
ATOM 818 O O . TYR A 1 127 ? 15.600 -9.146 8.821 1.00 22.12 105 TYR A O 1
ATOM 827 N N . GLY A 1 128 ? 16.328 -7.462 10.131 1.00 22.89 106 GLY A N 1
ATOM 828 C CA . GLY A 1 128 ? 16.903 -6.694 9.029 1.00 22.26 106 GLY A CA 1
ATOM 829 C C . GLY A 1 128 ? 17.703 -5.519 9.580 1.00 21.63 106 GLY A C 1
ATOM 830 O O . GLY A 1 128 ? 17.627 -5.217 10.764 1.00 23.19 106 GLY A O 1
ATOM 831 N N . GLU A 1 129 ? 18.557 -4.948 8.761 1.00 19.91 107 GLU A N 1
ATOM 832 C CA . GLU A 1 129 ? 19.410 -3.835 9.178 1.00 20.62 107 GLU A CA 1
ATOM 833 C C . GLU A 1 129 ? 19.842 -3.068 7.958 1.00 18.97 107 GLU A C 1
ATOM 834 O O . GLU A 1 129 ? 19.933 -3.585 6.867 1.00 19.54 107 GLU A O 1
ATOM 840 N N . GLY A 1 130 ? 20.209 -1.844 8.148 1.00 19.96 108 GLY A N 1
ATOM 841 C CA . GLY A 1 130 ? 20.689 -1.054 7.054 1.00 20.27 108 GLY A CA 1
ATOM 842 C C . GLY A 1 130 ? 20.890 0.407 7.473 1.00 20.85 108 GLY A C 1
ATOM 843 O O . GLY A 1 130 ? 21.195 0.720 8.634 1.00 19.63 108 GLY A O 1
ATOM 844 N N . HIS A 1 131 ? 20.640 1.309 6.540 1.00 20.89 109 HIS A N 1
ATOM 845 C CA . HIS A 1 131 ? 20.740 2.737 6.841 1.00 22.16 109 HIS A CA 1
ATOM 846 C C . HIS A 1 131 ? 19.875 3.532 5.861 1.00 21.87 109 HIS A C 1
ATOM 847 O O . HIS A 1 131 ? 19.450 2.988 4.800 1.00 21.41 109 HIS A O 1
ATOM 854 N N . CYS A 1 132 ? 19.649 4.807 6.244 1.00 22.60 110 CYS A N 1
ATOM 855 C CA A CYS A 1 132 ? 18.964 5.812 5.458 0.60 22.06 110 CYS A CA 1
ATOM 856 C CA B CYS A 1 132 ? 19.002 5.801 5.404 0.40 23.62 110 CYS A CA 1
ATOM 857 C C . CYS A 1 132 ? 19.816 7.085 5.522 1.00 24.16 110 CYS A C 1
ATOM 858 O O . CYS A 1 132 ? 20.027 7.639 6.652 1.00 25.56 110 CYS A O 1
ATOM 863 N N . LYS A 1 133 ? 20.284 7.551 4.376 1.00 22.99 111 LYS A N 1
ATOM 864 C CA A LYS A 1 133 ? 21.013 8.806 4.313 0.60 24.82 111 LYS A CA 1
ATOM 865 C CA B LYS A 1 133 ? 21.014 8.809 4.316 0.40 24.21 111 LYS A CA 1
ATOM 866 C C . LYS A 1 133 ? 20.026 9.918 4.057 1.00 23.90 111 LYS A C 1
ATOM 867 O O . LYS A 1 133 ? 19.310 9.862 3.076 1.00 24.61 111 LYS A O 1
ATOM 878 N N . LEU A 1 134 ? 20.000 10.908 4.944 1.00 24.90 112 LEU A N 1
ATOM 879 C CA . LEU A 1 134 ? 19.133 12.038 4.836 1.00 25.40 112 LEU A CA 1
ATOM 880 C C . LEU A 1 134 ? 19.990 13.258 4.545 1.00 26.45 112 LEU A C 1
ATOM 881 O O . LEU A 1 134 ? 21.120 13.375 5.033 1.00 28.77 112 LEU A O 1
ATOM 886 N N . VAL A 1 135 ? 19.426 14.151 3.747 1.00 26.93 113 VAL A N 1
ATOM 887 C CA A VAL A 1 135 ? 20.022 15.447 3.486 0.60 28.58 113 VAL A CA 1
ATOM 888 C CA B VAL A 1 135 ? 20.021 15.458 3.521 0.40 28.18 113 VAL A CA 1
ATOM 889 C C . VAL A 1 135 ? 18.953 16.514 3.804 1.00 29.70 113 VAL A C 1
ATOM 890 O O . VAL A 1 135 ? 17.772 16.340 3.462 1.00 28.54 113 VAL A O 1
ATOM 897 N N . TRP A 1 136 ? 19.344 17.600 4.475 1.00 31.42 114 TRP A N 1
ATOM 898 C CA . TRP A 1 136 ? 18.398 18.685 4.740 1.00 34.24 114 TRP A CA 1
ATOM 899 C C . TRP A 1 136 ? 18.494 19.626 3.551 1.00 36.24 114 TRP A C 1
ATOM 900 O O . TRP A 1 136 ? 19.590 19.992 3.137 1.00 37.10 114 TRP A O 1
ATOM 911 N N . VAL A 1 137 ? 17.335 19.983 3.024 1.00 38.50 115 VAL A N 1
ATOM 912 C CA . VAL A 1 137 ? 17.197 20.780 1.833 1.00 41.17 115 VAL A CA 1
ATOM 913 C C . VAL A 1 137 ? 16.078 21.841 2.012 1.00 43.58 115 VAL A C 1
ATOM 914 O O . VAL A 1 137 ? 15.046 21.618 2.664 1.00 42.72 115 VAL A O 1
ATOM 918 N N . ARG A 1 138 ? 16.289 23.029 1.451 1.00 46.82 116 ARG A N 1
ATOM 919 C CA . ARG A 1 138 ? 15.179 23.953 1.296 1.00 48.46 116 ARG A CA 1
ATOM 920 C C . ARG A 1 138 ? 14.453 23.523 0.023 1.00 47.97 116 ARG A C 1
ATOM 921 O O . ARG A 1 138 ? 15.053 23.530 -1.052 1.00 48.31 116 ARG A O 1
ATOM 929 N N . HIS A 1 139 ? 13.177 23.165 0.132 1.00 57.96 117 HIS A N 1
ATOM 930 C CA . HIS A 1 139 ? 12.508 22.405 -0.932 1.00 59.71 117 HIS A CA 1
ATOM 931 C C . HIS A 1 139 ? 12.217 23.218 -2.177 1.00 64.27 117 HIS A C 1
ATOM 932 O O . HIS A 1 139 ? 12.483 22.756 -3.292 1.00 63.89 117 HIS A O 1
ATOM 939 N N . ALA A 1 140 ? 11.675 24.425 -1.998 1.00 70.02 118 ALA A N 1
ATOM 940 C CA . ALA A 1 140 ? 11.318 25.282 -3.147 1.00 75.37 118 ALA A CA 1
ATOM 941 C C . ALA A 1 140 ? 12.552 25.685 -3.965 1.00 75.47 118 ALA A C 1
ATOM 942 O O . ALA A 1 140 ? 12.433 26.119 -5.110 1.00 79.15 118 ALA A O 1
ATOM 944 N N . GLU A 1 141 ? 13.729 25.532 -3.361 1.00 73.42 119 GLU A N 1
ATOM 945 C CA . GLU A 1 141 ? 15.000 25.969 -3.929 1.00 74.68 119 GLU A CA 1
ATOM 946 C C . GLU A 1 141 ? 15.932 24.819 -4.374 1.00 71.32 119 GLU A C 1
ATOM 947 O O . GLU A 1 141 ? 16.869 25.047 -5.138 1.00 73.56 119 GLU A O 1
ATOM 953 N N . ASN A 1 142 ? 15.678 23.596 -3.901 1.00 68.09 120 ASN A N 1
ATOM 954 C CA . ASN A 1 142 ? 16.548 22.440 -4.171 1.00 66.24 120 ASN A CA 1
ATOM 955 C C . ASN A 1 142 ? 18.024 22.687 -3.816 1.00 65.54 120 ASN A C 1
ATOM 956 O O . ASN A 1 142 ? 18.914 22.568 -4.659 1.00 67.52 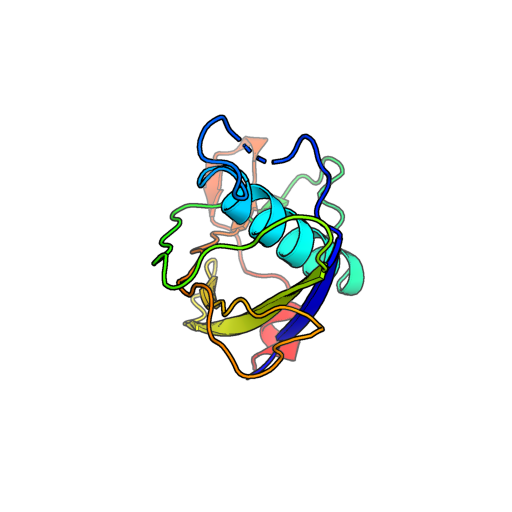120 ASN A O 1
ATOM 961 N N . ARG A 1 143 ? 18.264 23.026 -2.554 1.00 63.55 121 ARG A N 1
ATOM 962 C CA . ARG A 1 143 ? 19.599 23.343 -2.069 1.00 63.67 121 ARG A CA 1
ATOM 963 C C . ARG A 1 143 ? 19.746 22.914 -0.610 1.00 59.71 121 ARG A C 1
ATOM 964 O O . ARG A 1 143 ? 18.836 23.107 0.200 1.00 57.23 121 ARG A O 1
ATOM 972 N N . SER A 1 144 ? 20.903 22.334 -0.299 1.00 58.51 122 SER A N 1
ATOM 973 C CA . SER A 1 144 ? 21.168 21.799 1.017 1.00 55.54 122 SER A CA 1
ATOM 974 C C . SER A 1 144 ? 21.283 22.903 2.065 1.00 55.40 122 SER A C 1
ATOM 975 O O . SER A 1 144 ? 21.783 24.000 1.783 1.00 58.92 122 SER A O 1
ATOM 978 N N . THR A 1 145 ? 20.787 22.612 3.264 1.00 51.60 123 THR A N 1
ATOM 979 C CA . THR A 1 145 ? 20.727 23.572 4.378 1.00 52.30 123 THR A CA 1
ATOM 980 C C . THR A 1 145 ? 21.204 22.874 5.649 1.00 48.82 123 THR A C 1
ATOM 981 O O . THR A 1 145 ? 21.190 21.663 5.704 1.00 46.13 123 THR A O 1
ATOM 985 N N . PRO A 1 146 ? 21.613 23.627 6.685 1.00 49.56 124 PRO A N 1
ATOM 986 C CA . PRO A 1 146 ? 22.183 22.890 7.813 1.00 47.10 124 PRO A CA 1
ATOM 987 C C . PRO A 1 146 ? 21.200 21.978 8.566 1.00 42.50 124 PRO A C 1
ATOM 988 O O . PRO A 1 146 ? 19.986 22.192 8.579 1.00 41.98 124 PRO A O 1
ATOM 992 N N . VAL A 1 147 ? 21.725 20.917 9.135 1.00 40.52 125 VAL A N 1
ATOM 993 C CA . VAL A 1 147 ? 20.948 20.047 10.014 1.00 38.40 125 VAL A CA 1
ATOM 994 C C . VAL A 1 147 ? 20.488 20.906 11.231 1.00 39.29 125 VAL A C 1
ATOM 995 O O . VAL A 1 147 ? 21.248 21.745 11.716 1.00 40.27 125 VAL A O 1
ATOM 999 N N . PRO A 1 148 ? 19.239 20.721 11.695 1.00 38.63 126 PRO A N 1
ATOM 1000 C CA . PRO A 1 148 ? 18.691 21.460 12.831 1.00 40.05 126 PRO A CA 1
ATOM 1001 C C . PRO A 1 148 ? 19.537 21.281 14.077 1.00 39.06 126 PRO A C 1
ATOM 1002 O O . PRO A 1 148 ? 20.193 20.250 14.253 1.00 35.70 126 PRO A O 1
ATOM 1006 N N . ASP A 1 149 ? 19.488 22.280 14.947 1.00 39.87 127 ASP A N 1
ATOM 1007 C CA A ASP A 1 149 ? 20.253 22.259 16.174 0.60 41.36 127 ASP A CA 1
ATOM 1008 C CA B ASP A 1 149 ? 20.288 22.237 16.155 0.40 41.08 127 ASP A CA 1
ATOM 1009 C C . ASP A 1 149 ? 19.934 21.051 17.036 1.00 38.78 127 ASP A C 1
ATOM 1010 O O . ASP A 1 149 ? 20.799 20.499 17.689 1.00 37.53 127 ASP A O 1
ATOM 1019 N N . SER A 1 150 ? 18.664 20.681 17.051 1.00 39.62 128 SER A N 1
ATOM 1020 C CA . SER A 1 150 ? 18.191 19.578 17.891 1.00 40.58 128 SER A CA 1
ATOM 1021 C C . SER A 1 150 ? 18.938 18.257 17.596 1.00 38.68 128 SER A C 1
ATOM 1022 O O . SER A 1 150 ? 19.343 17.529 18.520 1.00 39.28 128 SER A O 1
ATOM 1025 N N . ILE A 1 151 ? 19.171 18.000 16.324 1.00 38.09 129 ILE A N 1
ATOM 1026 C CA . ILE A 1 151 ? 19.870 16.785 15.908 1.00 37.84 129 ILE A CA 1
ATOM 1027 C C . ILE A 1 151 ? 21.355 16.874 16.182 1.00 38.32 129 ILE A C 1
ATOM 1028 O O . ILE A 1 151 ? 21.929 15.943 16.747 1.00 39.32 129 ILE A O 1
ATOM 1033 N N . ARG A 1 152 ? 21.957 18.026 15.881 1.00 39.37 130 ARG A N 1
ATOM 1034 C CA . ARG A 1 152 ? 23.334 18.237 16.259 1.00 42.23 130 ARG A CA 1
ATOM 1035 C C . ARG A 1 152 ? 23.466 18.059 17.775 1.00 43.46 130 ARG A C 1
ATOM 1036 O O . ARG A 1 152 ? 24.346 17.326 18.214 1.00 45.26 130 ARG A O 1
ATOM 1044 N N . ALA A 1 153 ? 22.569 18.674 18.555 1.00 42.90 131 ALA A N 1
ATOM 1045 C CA . ALA A 1 153 ? 22.577 18.523 20.021 1.00 45.53 131 ALA A CA 1
ATOM 1046 C C . ALA A 1 153 ? 22.430 17.066 20.488 1.00 46.95 131 ALA A C 1
ATOM 1047 O O . ALA A 1 153 ? 23.103 16.619 21.443 1.00 49.11 131 ALA A O 1
ATOM 1049 N N . ALA A 1 154 ? 21.540 16.340 19.831 1.00 48.16 132 ALA A N 1
ATOM 1050 C CA . ALA A 1 154 ? 21.245 14.958 20.217 1.00 51.25 132 ALA A CA 1
ATOM 1051 C C . ALA A 1 154 ? 22.499 14.110 19.988 1.00 53.97 132 ALA A C 1
ATOM 1052 O O . ALA A 1 154 ? 23.007 13.446 20.908 1.00 57.09 132 ALA A O 1
ATOM 1054 N N . ILE A 1 155 ? 23.034 14.214 18.775 1.00 54.81 133 ILE A N 1
ATOM 1055 C CA . ILE A 1 155 ? 24.254 13.506 18.383 1.00 58.38 133 ILE A CA 1
ATOM 1056 C C . ILE A 1 155 ? 25.502 14.085 19.075 1.00 61.05 133 ILE A C 1
ATOM 1057 O O . ILE A 1 155 ? 26.215 13.372 19.784 1.00 64.61 133 ILE A O 1
ATOM 1062 N N . ALA A 1 156 ? 25.729 15.386 18.857 1.00 60.95 134 ALA A N 1
ATOM 1063 C CA . ALA A 1 156 ? 26.872 16.151 19.375 1.00 63.68 134 ALA A CA 1
ATOM 1064 C C . ALA A 1 156 ? 26.522 16.927 20.643 1.00 63.53 134 ALA A C 1
ATOM 1065 O O . ALA A 1 156 ? 26.527 16.385 21.758 1.00 64.61 134 ALA A O 1
#

B-factor: mean 32.33, std 14.04, range [9.9, 98.8]

Radius of gyration: 15.32 Å; Cα contacts (8 Å, |Δi|>4): 279; chains: 1; bounding box: 30×42×25 Å

Foldseek 3Di:
DWQFKDKAWDDCVCDPVQFRDVVVVVVVVVVRVCVSCVVVVNNVPDDQKDKDWPDWDKDFDATHHPGWIKMKIWDWDDDDQFKTKIWIFIDTPVGVPDTRMITITMIGMARPVVGHGDGDDVSVVVSVD

InterPro domains:
  IPR029069 HotDog domain superfamily [SSF54637] (5-133)
  IPR050563 4-hydroxybenzoyl-CoA thioesterase [PTHR31793] (9-133)